Protein AF-A0A930T6V8-F1 (afdb_monomer_lite)

Secondary structure (DSSP, 8-state):
-EEEEEE-SS-EEESS-----TTS--EEEEEE-HHHHHHHHHHHHHHHHHHHHHHHHHHHHHHHHHHHHHHH--

Sequence (74 aa):
MLITVTYDGKVLKPKDKLNLDTDKEYQIQVIDESSQFYLINELKKSADLYAEIYQEDLDLQQLTEIACEDFIEE

Foldseek 3Di:
DEFEWEDPPPDTHGPDDDDDDPVDDYHYDYDYPNVVVVVVVVVVVVVVVVVVVVVVVVVVVVVVVVVVVVVVVD

Radius of gyration: 27.42 Å; chains: 1; bounding box: 55×16×78 Å

pLDDT: mean 81.89, std 9.39, range [53.12, 94.12]

Structure (mmCIF, N/CA/C/O backbone):
data_AF-A0A930T6V8-F1
#
_entry.id   AF-A0A930T6V8-F1
#
loop_
_atom_site.group_PDB
_atom_site.id
_atom_site.type_symbol
_atom_site.label_atom_id
_atom_site.label_alt_id
_atom_site.label_comp_id
_atom_site.label_asym_id
_atom_site.label_entity_id
_atom_site.label_seq_id
_atom_site.pdbx_PDB_ins_code
_atom_site.Cartn_x
_atom_site.Cartn_y
_atom_site.Cartn_z
_atom_site.occupancy
_atom_site.B_iso_or_equiv
_atom_site.auth_seq_id
_atom_site.auth_comp_id
_atom_site.auth_asym_id
_atom_site.auth_atom_id
_atom_site.pdbx_PDB_model_num
ATOM 1 N N . MET A 1 1 ? 23.710 -1.192 -26.507 1.00 72.50 1 MET A N 1
ATOM 2 C CA . MET A 1 1 ? 23.613 -0.146 -25.461 1.00 72.50 1 MET A CA 1
ATOM 3 C C . MET A 1 1 ? 22.474 -0.533 -24.534 1.00 72.50 1 MET A C 1
ATOM 5 O O . MET A 1 1 ? 21.429 -0.913 -25.051 1.00 72.50 1 MET A O 1
ATOM 9 N N . LEU A 1 2 ? 22.705 -0.523 -23.218 1.00 76.19 2 LEU A N 1
ATOM 10 C CA . LEU A 1 2 ? 21.702 -0.906 -22.221 1.00 76.19 2 LEU A CA 1
ATOM 11 C C . LEU A 1 2 ? 20.900 0.329 -21.803 1.00 76.19 2 LEU A C 1
ATOM 13 O O . LEU A 1 2 ? 21.490 1.341 -21.430 1.00 76.19 2 LEU A O 1
ATOM 17 N N . ILE A 1 3 ? 19.576 0.242 -21.890 1.00 82.94 3 ILE A N 1
ATOM 18 C CA . ILE A 1 3 ? 18.645 1.306 -21.517 1.00 82.94 3 ILE A CA 1
ATOM 19 C C . ILE A 1 3 ? 17.809 0.824 -20.344 1.00 82.94 3 ILE A C 1
ATOM 21 O O . ILE A 1 3 ? 17.180 -0.229 -20.423 1.00 82.94 3 ILE A O 1
ATOM 25 N N . THR A 1 4 ? 17.752 1.621 -19.285 1.00 82.56 4 THR A N 1
ATOM 26 C CA . THR A 1 4 ? 16.885 1.349 -18.141 1.00 82.56 4 THR A CA 1
ATOM 27 C C . THR A 1 4 ? 15.549 2.064 -18.313 1.00 82.56 4 THR A C 1
ATOM 29 O O . THR A 1 4 ? 15.498 3.280 -18.523 1.00 82.56 4 THR A O 1
ATOM 32 N N . VAL A 1 5 ? 14.463 1.306 -18.211 1.00 84.94 5 VAL A N 1
ATOM 33 C CA . VAL A 1 5 ? 13.090 1.815 -18.272 1.00 84.94 5 VAL A CA 1
ATOM 34 C C . VAL A 1 5 ? 12.302 1.321 -17.067 1.00 84.94 5 VAL A C 1
ATOM 36 O O . VAL A 1 5 ? 12.533 0.218 -16.576 1.00 84.94 5 VAL A O 1
ATOM 39 N N . THR A 1 6 ? 11.351 2.121 -16.614 1.00 83.06 6 THR A N 1
ATOM 40 C CA . THR A 1 6 ? 10.414 1.764 -15.553 1.00 83.06 6 THR A CA 1
ATOM 41 C C . THR A 1 6 ? 9.088 1.332 -16.170 1.00 83.06 6 THR A C 1
ATOM 43 O O . THR A 1 6 ? 8.595 1.985 -17.095 1.00 83.06 6 THR A O 1
ATOM 46 N N . TYR A 1 7 ? 8.503 0.242 -15.674 1.00 79.75 7 TYR A N 1
ATOM 47 C CA . TYR A 1 7 ? 7.167 -0.199 -16.075 1.00 79.75 7 TYR A CA 1
ATOM 48 C C . TYR A 1 7 ? 6.116 0.281 -15.074 1.00 79.75 7 TYR A C 1
ATOM 50 O O . TYR A 1 7 ? 6.178 -0.053 -13.894 1.00 79.75 7 TYR A O 1
ATOM 58 N N . ASP A 1 8 ? 5.135 1.051 -15.550 1.00 71.44 8 ASP A N 1
ATOM 59 C CA . ASP A 1 8 ? 4.045 1.589 -14.721 1.00 71.44 8 ASP A CA 1
ATOM 60 C C . ASP A 1 8 ? 2.781 0.707 -14.706 1.00 71.44 8 ASP A C 1
ATOM 62 O O . ASP A 1 8 ? 1.717 1.139 -14.262 1.00 71.44 8 ASP A O 1
ATOM 66 N N . GLY A 1 9 ? 2.874 -0.524 -15.218 1.00 68.56 9 GLY A N 1
ATOM 67 C CA . GLY A 1 9 ? 1.732 -1.425 -15.381 1.00 68.56 9 GLY A CA 1
ATOM 68 C C . GLY A 1 9 ? 1.016 -1.309 -16.732 1.00 68.56 9 GLY A C 1
ATOM 69 O O . GLY A 1 9 ? 0.135 -2.127 -17.002 1.00 68.56 9 GLY A O 1
ATOM 70 N N . LYS A 1 10 ? 1.370 -0.334 -17.588 1.00 75.62 10 LYS A N 1
ATOM 71 C CA . LYS A 1 10 ? 0.814 -0.188 -18.950 1.00 75.62 10 LYS A CA 1
ATOM 72 C C . LYS A 1 10 ? 1.851 0.170 -20.016 1.00 75.62 10 LYS A C 1
ATOM 74 O O . LYS A 1 10 ? 1.732 -0.299 -21.145 1.00 75.62 10 LYS A O 1
ATOM 79 N N . VAL A 1 11 ? 2.839 1.007 -19.699 1.00 80.94 11 VAL A N 1
ATOM 80 C CA . VAL A 1 11 ? 3.826 1.533 -20.656 1.00 80.94 11 VAL A CA 1
ATOM 81 C C . VAL A 1 11 ? 5.229 1.510 -20.042 1.00 80.94 11 VAL A C 1
ATOM 83 O O . VAL A 1 11 ? 5.410 1.733 -18.846 1.00 80.94 11 VAL A O 1
ATOM 86 N N . LEU A 1 12 ? 6.244 1.257 -20.873 1.00 83.75 12 LEU A N 1
ATOM 87 C CA . LEU A 1 12 ? 7.651 1.391 -20.492 1.00 83.75 12 LEU A CA 1
ATOM 88 C C . LEU A 1 12 ? 8.080 2.853 -20.629 1.00 83.75 12 LEU A C 1
ATOM 90 O O . LEU A 1 12 ? 8.060 3.413 -21.727 1.00 83.75 12 LEU A O 1
ATOM 94 N N . LYS A 1 13 ? 8.476 3.473 -19.519 1.00 83.56 13 LYS A N 1
ATOM 95 C CA . LYS A 1 13 ? 8.940 4.861 -19.478 1.00 83.56 13 LYS A CA 1
ATOM 96 C C . LYS A 1 13 ? 10.444 4.900 -19.226 1.00 83.56 13 LYS A C 1
ATOM 98 O O . LYS A 1 13 ? 10.902 4.333 -18.237 1.00 83.56 13 LYS A O 1
ATOM 103 N N . PRO A 1 14 ? 11.239 5.551 -20.084 1.00 84.31 14 PRO A N 1
ATOM 104 C CA . PRO A 1 14 ? 12.661 5.691 -19.827 1.00 84.31 14 PRO A CA 1
ATOM 105 C C . PRO A 1 14 ? 12.913 6.674 -18.683 1.00 84.31 14 PRO A C 1
ATOM 107 O O . PRO A 1 14 ? 12.213 7.679 -18.560 1.00 84.31 14 PRO A O 1
ATOM 110 N N . LYS A 1 15 ? 13.914 6.379 -17.848 1.00 75.12 15 LYS A N 1
ATOM 111 C CA . LYS A 1 15 ? 14.267 7.227 -16.699 1.00 75.12 15 LYS A CA 1
ATOM 112 C C . LYS A 1 15 ? 14.838 8.583 -17.131 1.00 75.12 15 LYS A C 1
ATOM 114 O O . LYS A 1 15 ? 14.550 9.597 -16.505 1.00 75.12 15 LYS A O 1
ATOM 119 N N . ASP A 1 16 ? 15.590 8.587 -18.229 1.00 78.06 16 ASP A N 1
ATOM 120 C CA . ASP A 1 16 ? 16.203 9.770 -18.828 1.00 78.06 16 ASP A CA 1
ATOM 121 C C . ASP A 1 16 ? 15.697 9.986 -20.258 1.00 78.06 16 ASP A C 1
ATOM 123 O O . ASP A 1 16 ? 15.182 9.072 -20.908 1.00 78.06 16 ASP A O 1
ATOM 127 N N . LYS A 1 17 ? 15.859 11.207 -20.783 1.00 79.69 17 LYS A N 1
ATOM 128 C CA . LYS A 1 17 ? 15.500 11.516 -22.171 1.00 79.69 17 LYS A CA 1
ATOM 129 C C . LYS A 1 17 ? 16.412 10.737 -23.120 1.00 79.69 17 LYS A C 1
ATOM 131 O O . LYS A 1 17 ? 17.589 11.056 -23.266 1.00 79.69 17 LYS A O 1
ATOM 136 N N . LEU A 1 18 ? 15.851 9.732 -23.781 1.00 80.50 18 LEU A N 1
ATOM 137 C CA . LEU A 1 18 ? 16.567 8.924 -24.760 1.00 80.50 18 LEU A CA 1
ATOM 138 C C . LEU A 1 18 ? 16.471 9.554 -26.143 1.00 80.50 18 LEU A C 1
ATOM 140 O O . LEU A 1 18 ? 15.397 9.971 -26.574 1.00 80.50 18 LEU A O 1
ATOM 144 N N . ASN A 1 19 ? 17.597 9.576 -26.845 1.00 79.62 19 ASN A N 1
ATOM 145 C CA . ASN A 1 19 ? 17.642 9.872 -28.267 1.00 79.62 19 ASN A CA 1
ATOM 146 C C . ASN A 1 19 ? 18.076 8.587 -28.972 1.00 79.62 19 ASN A C 1
ATOM 148 O O . ASN A 1 19 ? 19.250 8.214 -28.921 1.00 79.62 19 ASN A O 1
ATOM 152 N N . LEU A 1 20 ? 17.095 7.853 -29.495 1.00 80.56 20 LEU A N 1
ATOM 153 C CA . LEU A 1 20 ? 17.298 6.540 -30.099 1.00 80.56 20 LEU A CA 1
ATOM 154 C C . LEU A 1 20 ? 17.349 6.673 -31.612 1.00 80.56 20 LEU A C 1
ATOM 156 O O . LEU A 1 20 ? 16.596 7.439 -32.208 1.00 80.56 20 LEU A O 1
ATOM 160 N N . ASP A 1 21 ? 18.255 5.913 -32.201 1.00 83.75 21 ASP A N 1
ATOM 161 C CA . ASP A 1 21 ? 18.418 5.778 -33.637 1.00 83.75 21 ASP A CA 1
ATOM 162 C C . ASP A 1 21 ? 17.577 4.581 -34.098 1.00 83.75 21 ASP A C 1
ATOM 164 O O . ASP A 1 21 ? 17.669 3.504 -33.508 1.00 83.75 21 ASP A O 1
ATOM 168 N N . THR A 1 22 ? 16.727 4.761 -35.108 1.00 80.38 22 THR A N 1
ATOM 169 C CA . THR A 1 22 ? 15.775 3.725 -35.544 1.00 80.38 22 THR A CA 1
ATOM 170 C C . THR A 1 22 ? 16.451 2.517 -36.181 1.00 80.38 22 THR A C 1
ATOM 172 O O . THR A 1 22 ? 15.855 1.444 -36.213 1.00 80.38 22 THR A O 1
ATOM 175 N N . ASP A 1 23 ? 17.702 2.666 -36.620 1.00 87.38 23 ASP A N 1
ATOM 176 C CA . ASP A 1 23 ? 18.450 1.613 -37.311 1.00 87.38 23 ASP A CA 1
ATOM 177 C C . ASP A 1 23 ? 19.323 0.776 -36.358 1.00 87.38 23 ASP A C 1
ATOM 179 O O . ASP A 1 23 ? 20.142 -0.037 -36.794 1.00 87.38 23 ASP A O 1
ATOM 183 N N . LYS A 1 24 ? 19.179 0.972 -35.039 1.00 81.88 24 LYS A N 1
ATOM 184 C CA . LYS A 1 24 ? 19.964 0.271 -34.016 1.00 81.88 24 LYS A CA 1
ATOM 185 C C . LYS A 1 24 ? 19.094 -0.555 -33.086 1.00 81.88 24 LYS A C 1
ATOM 187 O O . LYS A 1 24 ? 18.044 -0.124 -32.618 1.00 81.88 24 LYS A O 1
ATOM 192 N N . GLU A 1 25 ? 19.605 -1.728 -32.735 1.00 82.06 25 GLU A N 1
ATOM 193 C CA . GLU A 1 25 ? 19.031 -2.554 -31.680 1.00 82.06 25 GLU A CA 1
ATOM 194 C C . GLU A 1 25 ? 19.535 -2.111 -30.301 1.00 82.06 25 GLU A C 1
ATOM 196 O O . GLU A 1 25 ? 20.729 -1.869 -30.077 1.00 82.06 25 GLU A O 1
ATOM 201 N N . TYR A 1 26 ? 18.609 -2.042 -29.346 1.00 82.38 26 TYR A N 1
ATOM 202 C CA . TYR A 1 26 ? 18.887 -1.671 -27.964 1.00 82.38 26 TYR A CA 1
ATOM 203 C C . TYR A 1 26 ? 18.435 -2.774 -27.018 1.00 82.38 26 TYR A C 1
ATOM 205 O O . TYR A 1 26 ? 17.373 -3.367 -27.188 1.00 82.38 26 TYR A O 1
ATOM 213 N N . GLN A 1 27 ? 19.237 -3.019 -25.985 1.00 82.44 27 GLN A N 1
ATOM 214 C CA . GLN A 1 27 ? 18.852 -3.913 -24.901 1.00 82.44 27 GLN A CA 1
ATOM 215 C C . GLN A 1 27 ? 18.155 -3.088 -23.825 1.00 82.44 27 GLN A C 1
ATOM 217 O O . GLN A 1 27 ? 18.682 -2.061 -23.390 1.00 82.44 27 GLN A O 1
ATOM 222 N N . ILE A 1 28 ? 16.975 -3.535 -23.405 1.00 83.94 28 ILE A N 1
ATOM 223 C CA . ILE A 1 28 ? 16.145 -2.837 -22.426 1.00 83.94 28 ILE A CA 1
ATOM 224 C C . ILE A 1 28 ? 16.166 -3.618 -21.116 1.00 83.94 28 ILE A C 1
ATOM 226 O O . ILE A 1 28 ? 15.820 -4.797 -21.079 1.00 83.94 28 ILE A O 1
ATOM 230 N N . GLN A 1 29 ? 16.549 -2.943 -20.038 1.00 80.38 29 GLN A N 1
ATOM 231 C CA . GLN A 1 29 ? 16.386 -3.422 -18.675 1.00 80.38 29 GLN A CA 1
ATOM 232 C C . GLN A 1 29 ? 15.143 -2.772 -18.075 1.00 80.38 29 GLN A C 1
ATOM 234 O O . GLN A 1 29 ? 15.084 -1.551 -17.920 1.00 80.38 29 GLN A O 1
ATOM 239 N N . VAL A 1 30 ? 14.156 -3.598 -17.742 1.00 80.50 30 VAL A N 1
ATOM 240 C CA . VAL A 1 30 ? 12.897 -3.148 -17.152 1.00 80.50 30 VAL A CA 1
ATOM 241 C C . VAL A 1 30 ? 12.999 -3.224 -15.633 1.00 80.50 30 VAL A C 1
ATOM 243 O O . VAL A 1 30 ? 13.301 -4.281 -15.083 1.00 80.50 30 VAL A O 1
ATOM 246 N N . ILE A 1 31 ? 12.745 -2.103 -14.965 1.00 77.19 31 ILE A N 1
ATOM 247 C CA . ILE A 1 31 ? 12.520 -2.042 -13.522 1.00 77.19 31 ILE A CA 1
ATOM 248 C C . ILE A 1 31 ? 11.007 -2.039 -13.311 1.00 77.19 31 ILE A C 1
ATOM 250 O O . ILE A 1 31 ? 10.313 -1.112 -13.734 1.00 77.19 31 ILE A O 1
ATOM 254 N N . ASP A 1 32 ? 10.495 -3.106 -12.704 1.00 70.25 32 ASP A N 1
ATOM 255 C CA . ASP A 1 32 ? 9.074 -3.239 -12.400 1.00 70.25 32 ASP A CA 1
ATOM 256 C C . ASP A 1 32 ? 8.755 -2.624 -11.030 1.00 70.25 32 ASP A C 1
ATOM 258 O O . ASP A 1 32 ? 9.034 -3.209 -9.983 1.00 70.25 32 ASP A O 1
ATOM 262 N N . GLU A 1 33 ? 8.178 -1.422 -11.039 1.00 65.06 33 GLU A N 1
ATOM 263 C CA . GLU A 1 33 ? 7.714 -0.729 -9.829 1.00 65.06 33 GLU A CA 1
ATOM 264 C C . GLU A 1 33 ? 6.239 -1.038 -9.511 1.00 65.06 33 GLU A C 1
ATOM 266 O O . GLU A 1 33 ? 5.740 -0.677 -8.442 1.00 65.06 33 GLU A O 1
ATOM 271 N N . SER A 1 34 ? 5.529 -1.755 -10.395 1.00 64.12 34 SER A N 1
ATOM 272 C CA . SER A 1 34 ? 4.092 -2.034 -10.244 1.00 64.12 34 SER A CA 1
ATOM 273 C C . SER A 1 34 ? 3.773 -2.875 -9.002 1.00 64.12 34 SER A C 1
ATOM 275 O O . SER A 1 34 ? 2.730 -2.691 -8.367 1.00 64.12 34 SER A O 1
ATOM 277 N N . SER A 1 35 ? 4.719 -3.723 -8.588 1.00 61.16 35 SER A N 1
ATOM 278 C CA . SER A 1 35 ? 4.618 -4.536 -7.373 1.00 61.16 35 SER A CA 1
ATOM 279 C C . SER A 1 35 ? 4.456 -3.682 -6.108 1.00 61.16 35 SER A C 1
ATOM 281 O O . SER A 1 35 ? 3.712 -4.056 -5.202 1.00 61.16 35 SER A O 1
ATOM 283 N N . GLN A 1 36 ? 5.091 -2.504 -6.048 1.00 61.84 36 GLN A N 1
ATOM 284 C CA . GLN A 1 36 ? 4.965 -1.613 -4.889 1.00 61.84 36 GLN A CA 1
ATOM 285 C C . GLN A 1 36 ? 3.591 -0.944 -4.838 1.00 61.84 36 GLN A C 1
ATOM 287 O O . GLN A 1 36 ? 3.016 -0.804 -3.761 1.00 61.84 36 GLN A O 1
ATOM 292 N N . PHE A 1 37 ? 3.027 -0.580 -5.992 1.00 65.62 37 PHE A N 1
ATOM 293 C CA . PHE A 1 37 ? 1.715 0.063 -6.054 1.00 65.62 37 PHE A CA 1
ATOM 294 C C . PHE A 1 37 ? 0.591 -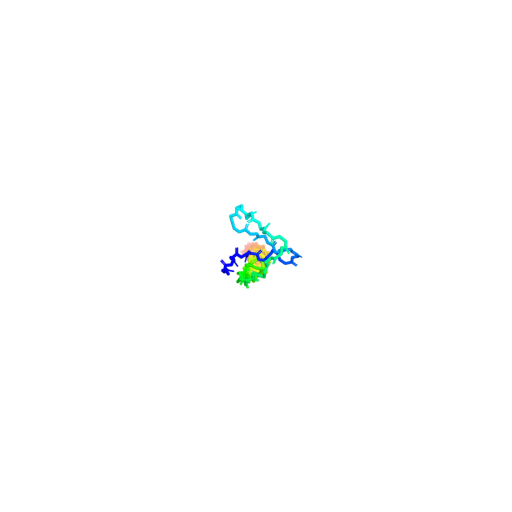0.867 -5.575 1.00 65.62 37 PHE A C 1
ATOM 296 O O . PHE A 1 37 ? -0.279 -0.442 -4.816 1.00 65.62 37 PHE A O 1
ATOM 303 N N . TYR A 1 38 ? 0.635 -2.146 -5.965 1.00 66.31 38 TYR A N 1
ATOM 304 C CA . TYR A 1 38 ? -0.329 -3.146 -5.502 1.00 66.31 38 TYR A CA 1
ATOM 305 C C . TYR A 1 38 ? -0.249 -3.355 -3.983 1.00 66.31 38 TYR A C 1
ATOM 307 O O . TYR A 1 38 ? -1.264 -3.272 -3.294 1.00 66.31 38 TYR A O 1
ATOM 315 N N . LEU A 1 39 ? 0.963 -3.544 -3.451 1.00 72.62 39 LEU A N 1
ATOM 316 C CA . LEU A 1 39 ? 1.186 -3.751 -2.017 1.00 72.62 39 LEU A CA 1
ATOM 317 C C . LEU A 1 39 ? 0.729 -2.552 -1.176 1.00 72.62 39 LEU A C 1
ATOM 319 O O . LEU A 1 39 ? 0.081 -2.737 -0.150 1.00 72.62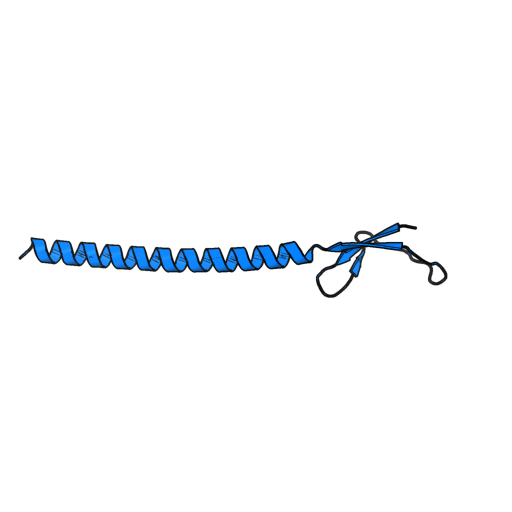 39 LEU A O 1
ATOM 323 N N . ILE A 1 40 ? 1.008 -1.323 -1.620 1.00 79.12 40 ILE A N 1
ATOM 324 C CA . ILE A 1 40 ? 0.558 -0.106 -0.927 1.00 79.12 40 ILE A CA 1
ATOM 325 C C . ILE A 1 40 ? -0.973 -0.030 -0.887 1.00 79.12 40 ILE A C 1
ATOM 327 O O . ILE A 1 40 ? -1.540 0.394 0.119 1.00 79.12 40 ILE A O 1
ATOM 331 N N . ASN A 1 41 ? -1.649 -0.429 -1.964 1.00 80.56 41 ASN A N 1
ATOM 332 C CA . ASN A 1 41 ? -3.105 -0.382 -2.026 1.00 80.56 41 ASN A CA 1
ATOM 333 C C . ASN A 1 41 ? -3.756 -1.417 -1.095 1.00 80.56 41 ASN A C 1
ATOM 335 O O . ASN A 1 41 ? -4.710 -1.094 -0.392 1.00 80.56 41 ASN A O 1
ATOM 339 N N . GLU A 1 42 ? -3.215 -2.635 -1.043 1.00 82.50 42 GLU A N 1
ATOM 340 C CA . GLU A 1 42 ? -3.684 -3.667 -0.111 1.00 82.50 42 GLU A CA 1
ATOM 341 C C . GLU A 1 42 ? -3.419 -3.279 1.352 1.00 82.50 42 GLU A C 1
ATOM 343 O O . GLU A 1 42 ? -4.296 -3.440 2.200 1.00 82.50 42 GLU A O 1
ATOM 348 N N . LEU A 1 43 ? -2.266 -2.664 1.648 1.00 85.69 43 LEU A N 1
ATOM 349 C CA . LEU A 1 43 ? -1.976 -2.137 2.985 1.00 85.69 43 LEU A CA 1
ATOM 350 C C . LEU A 1 43 ? -2.975 -1.052 3.408 1.00 85.69 43 LEU A C 1
ATOM 352 O O . LEU A 1 43 ? -3.462 -1.092 4.536 1.00 85.69 43 LEU A O 1
ATOM 356 N N . LYS A 1 44 ? -3.330 -0.122 2.511 1.00 90.06 44 LYS A N 1
ATOM 357 C CA . LYS A 1 44 ? -4.345 0.907 2.797 1.00 90.06 44 LYS A CA 1
ATOM 358 C C . LYS A 1 44 ? -5.707 0.301 3.123 1.00 90.06 44 LYS A C 1
ATOM 360 O O . LYS A 1 44 ? -6.254 0.618 4.170 1.00 90.06 44 LYS A O 1
ATOM 365 N N . LYS A 1 45 ? -6.197 -0.631 2.298 1.00 89.94 45 LYS A N 1
ATOM 366 C CA . LYS A 1 45 ? -7.468 -1.329 2.567 1.00 89.94 45 LYS A CA 1
ATOM 367 C C . LYS A 1 45 ? -7.464 -2.026 3.924 1.00 89.94 45 LYS A C 1
ATOM 369 O O . LYS A 1 45 ? -8.462 -1.994 4.631 1.00 89.94 45 LYS A O 1
ATOM 374 N N . SER A 1 46 ? -6.344 -2.658 4.283 1.00 89.75 46 SER A N 1
ATOM 375 C CA . SER A 1 46 ? -6.226 -3.324 5.581 1.00 89.75 46 SER A CA 1
ATOM 376 C C . SER A 1 46 ? -6.270 -2.328 6.742 1.00 89.75 46 SER A C 1
ATOM 378 O O . SER A 1 46 ? -6.950 -2.585 7.728 1.00 89.75 46 SER A O 1
ATOM 380 N N . ALA A 1 47 ? -5.608 -1.173 6.611 1.00 91.25 47 ALA A N 1
ATOM 381 C CA . ALA A 1 47 ? -5.633 -0.120 7.620 1.00 91.25 47 ALA A CA 1
ATOM 382 C C . ALA A 1 47 ? -7.042 0.466 7.809 1.00 91.25 47 ALA A C 1
ATOM 384 O O . ALA A 1 47 ? -7.458 0.659 8.949 1.00 91.25 47 ALA A O 1
ATOM 385 N N . ASP A 1 48 ? -7.778 0.688 6.716 1.00 92.88 48 ASP A N 1
ATOM 386 C CA . ASP A 1 48 ? -9.161 1.175 6.767 1.00 92.88 48 ASP A CA 1
ATOM 387 C C . ASP A 1 48 ? -10.076 0.169 7.491 1.00 92.88 48 ASP A C 1
ATOM 389 O O . ASP A 1 48 ? -10.836 0.556 8.376 1.00 92.88 48 ASP A O 1
ATOM 393 N N . LEU A 1 49 ? -9.936 -1.131 7.196 1.00 92.44 49 LEU A N 1
ATOM 394 C CA . LEU A 1 49 ? -10.696 -2.192 7.867 1.00 92.44 49 LEU A CA 1
ATOM 395 C C . LEU A 1 49 ? -10.386 -2.272 9.371 1.00 92.44 49 LEU A C 1
ATOM 397 O O . LEU A 1 49 ? -11.292 -2.433 10.183 1.00 92.44 49 LEU A O 1
ATOM 401 N N . TYR A 1 50 ? -9.114 -2.148 9.766 1.00 90.50 50 TYR A N 1
ATOM 402 C CA . TYR A 1 50 ? -8.744 -2.123 11.186 1.00 90.50 50 TYR A CA 1
ATOM 403 C C . TYR A 1 50 ? -9.327 -0.911 11.921 1.00 90.50 50 TYR A C 1
ATOM 405 O O . TYR A 1 50 ? -9.694 -1.038 13.087 1.00 90.50 50 TYR A O 1
ATOM 413 N N . ALA A 1 51 ? -9.412 0.249 11.263 1.00 91.50 51 ALA A N 1
ATOM 414 C CA . ALA A 1 51 ? -10.012 1.442 11.853 1.00 91.50 51 ALA A CA 1
ATOM 415 C C . ALA A 1 51 ? -11.521 1.269 12.091 1.00 91.50 51 ALA A C 1
ATOM 417 O O . ALA A 1 51 ? -12.018 1.692 13.131 1.00 91.50 51 ALA A O 1
ATOM 418 N N . GLU A 1 52 ? -12.226 0.618 11.162 1.00 92.62 52 GLU A N 1
ATOM 419 C CA . GLU A 1 52 ? -13.651 0.293 11.299 1.00 92.62 52 GLU A CA 1
ATOM 420 C C . GLU A 1 52 ? -13.902 -0.659 12.476 1.00 92.62 52 GLU A C 1
ATOM 422 O O . GLU A 1 52 ? -14.676 -0.324 13.369 1.00 92.62 52 GLU A O 1
ATOM 427 N N . ILE A 1 53 ? -13.169 -1.778 12.548 1.00 91.75 53 ILE A N 1
ATOM 428 C CA . ILE A 1 53 ? -13.284 -2.750 13.653 1.00 91.75 53 ILE A CA 1
ATOM 429 C C . ILE A 1 53 ? -12.998 -2.085 15.004 1.00 91.75 53 ILE A C 1
ATOM 431 O O . ILE A 1 53 ? -13.716 -2.301 15.976 1.00 91.75 53 ILE A O 1
ATOM 435 N N . TYR A 1 54 ? -11.956 -1.252 15.074 1.00 91.06 54 TYR A N 1
ATOM 436 C CA . TYR A 1 54 ? -11.611 -0.555 16.310 1.00 91.06 54 TYR A CA 1
ATOM 437 C C . TYR A 1 54 ? -12.725 0.393 16.773 1.00 91.06 54 TYR A C 1
ATOM 439 O O . TYR A 1 54 ? -12.954 0.519 17.973 1.00 91.06 54 TYR A O 1
ATOM 447 N N . GLN A 1 55 ? -13.418 1.052 15.839 1.00 92.69 55 GLN A N 1
ATOM 448 C CA . GLN A 1 55 ? -14.549 1.913 16.172 1.00 92.69 55 GLN A CA 1
ATOM 449 C C . GLN A 1 55 ? -15.738 1.099 16.697 1.00 92.69 55 GLN A C 1
ATOM 451 O O . GLN A 1 55 ? -16.323 1.485 17.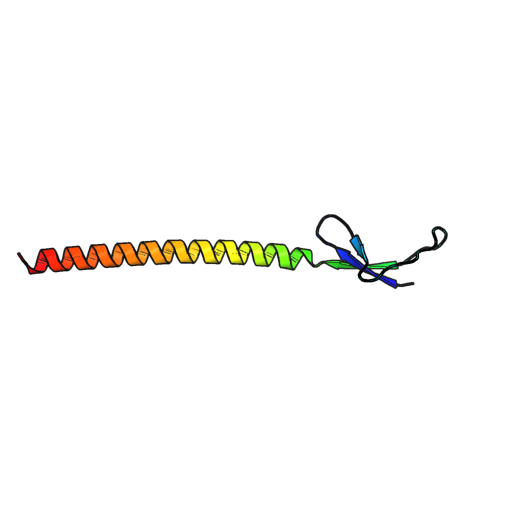706 1.00 92.69 55 GLN A O 1
ATOM 456 N N . GLU A 1 56 ? -16.057 -0.035 16.065 1.00 92.44 56 GLU A N 1
ATOM 457 C CA . GLU A 1 56 ? -17.119 -0.934 16.536 1.00 92.44 56 GLU A CA 1
ATOM 458 C C . GLU A 1 56 ? -16.854 -1.432 17.965 1.00 92.44 56 GLU A C 1
ATOM 460 O O . GLU A 1 56 ? -17.756 -1.399 18.804 1.00 92.44 56 GLU A O 1
ATOM 465 N N . ASP A 1 57 ? -15.614 -1.833 18.271 1.00 94.00 57 ASP A N 1
ATOM 466 C CA . ASP A 1 57 ? -15.208 -2.259 19.618 1.00 94.00 57 ASP A CA 1
ATOM 467 C C . ASP A 1 57 ? -15.404 -1.141 20.658 1.00 94.00 57 ASP A C 1
ATOM 469 O O . ASP A 1 57 ? -15.833 -1.397 21.786 1.00 94.00 57 ASP A O 1
ATOM 473 N N . LEU A 1 58 ? -15.116 0.109 20.283 1.00 93.75 58 LEU A N 1
ATOM 474 C CA . LEU A 1 58 ? -15.252 1.279 21.152 1.00 93.75 58 LEU A CA 1
ATOM 475 C C . LEU A 1 58 ? -16.723 1.587 21.460 1.00 93.75 58 LEU A C 1
ATOM 477 O O . LEU A 1 58 ? -17.074 1.845 22.612 1.00 93.75 58 LEU A O 1
ATOM 481 N N . ASP A 1 59 ? -17.585 1.501 20.448 1.00 94.12 59 ASP A N 1
ATOM 482 C CA . ASP A 1 59 ? -19.028 1.695 20.594 1.00 94.12 59 ASP A CA 1
ATOM 483 C C . ASP A 1 59 ? -19.645 0.578 21.464 1.00 94.12 59 ASP A C 1
ATOM 485 O O . ASP A 1 59 ? -20.453 0.842 22.358 1.00 94.12 59 ASP A O 1
ATOM 489 N N . LEU A 1 60 ? -19.215 -0.676 21.268 1.00 93.25 60 LEU A N 1
ATOM 490 C CA . LEU A 1 60 ? -19.592 -1.822 22.107 1.00 93.25 60 LEU A CA 1
ATOM 491 C C . LEU A 1 60 ? -19.155 -1.645 23.565 1.00 93.25 60 LEU A C 1
ATOM 493 O O . LEU A 1 60 ? -19.925 -1.951 24.483 1.00 93.25 60 LEU A O 1
ATOM 497 N N . GLN A 1 61 ? -17.939 -1.144 23.793 1.00 90.94 61 GLN A N 1
ATOM 498 C CA . GLN A 1 61 ? -17.447 -0.866 25.139 1.00 90.94 61 GLN A CA 1
ATOM 499 C C . GLN A 1 61 ? -18.310 0.196 25.832 1.00 90.94 61 GLN A C 1
ATOM 501 O O . GLN A 1 61 ? -18.733 -0.022 26.966 1.00 90.94 61 GLN A O 1
ATOM 506 N N . GLN A 1 62 ? -18.641 1.292 25.144 1.00 92.00 62 GLN A N 1
ATOM 507 C CA . GLN A 1 62 ? -19.503 2.346 25.691 1.00 92.00 62 GLN A CA 1
ATOM 508 C C . GLN A 1 62 ? -20.900 1.826 26.044 1.00 92.00 62 GLN A C 1
ATOM 510 O O . GLN A 1 62 ? -21.413 2.115 27.122 1.00 92.00 62 GLN A O 1
ATOM 515 N N . LEU A 1 63 ? -21.507 1.017 25.171 1.00 93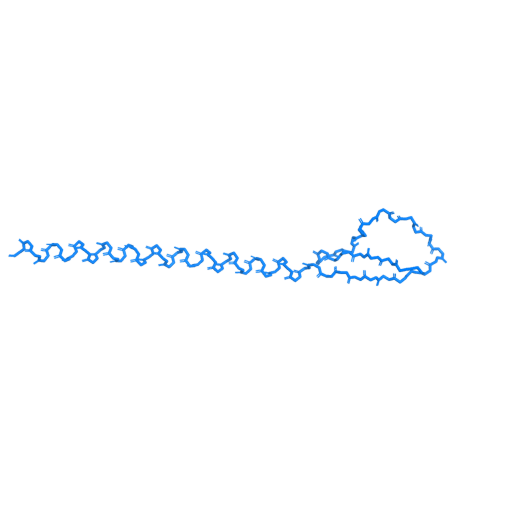.25 63 LEU A N 1
ATOM 516 C CA . LEU A 1 63 ? -22.800 0.387 25.454 1.00 93.25 63 LEU A CA 1
ATOM 517 C C . LEU A 1 63 ? -22.737 -0.531 26.680 1.00 93.25 63 LEU A C 1
ATOM 519 O O . LEU A 1 63 ? -23.684 -0.583 27.463 1.00 93.25 63 LEU A O 1
ATOM 523 N N . THR A 1 64 ? -21.623 -1.245 26.851 1.00 90.44 64 THR A N 1
ATOM 524 C CA . THR A 1 64 ? -21.407 -2.123 28.006 1.00 90.44 64 THR A CA 1
ATOM 525 C C . THR A 1 64 ? -21.265 -1.317 29.296 1.00 90.44 64 THR A C 1
ATOM 527 O O . THR A 1 64 ? -21.855 -1.688 30.306 1.00 90.44 64 THR A O 1
ATOM 530 N N . GLU A 1 65 ? -20.524 -0.206 29.265 1.00 91.00 65 GLU A N 1
ATOM 531 C CA . GLU A 1 65 ? -20.369 0.694 30.413 1.00 91.00 65 GLU A CA 1
ATOM 532 C C . GLU A 1 65 ? -21.718 1.285 30.843 1.00 91.00 65 GLU A C 1
ATOM 534 O O . GLU A 1 65 ? -22.072 1.169 32.014 1.00 91.00 65 GLU A O 1
ATOM 539 N N . ILE A 1 66 ? -22.520 1.788 29.896 1.00 90.38 66 ILE A N 1
ATOM 540 C CA . ILE A 1 66 ? -23.870 2.311 30.173 1.00 90.38 66 ILE A CA 1
ATOM 541 C C . ILE A 1 66 ? -24.755 1.231 30.808 1.00 90.38 66 ILE A C 1
ATOM 543 O O . ILE A 1 66 ? -25.374 1.460 31.842 1.00 90.38 66 ILE A O 1
ATOM 547 N N . ALA A 1 67 ? -24.781 0.024 30.233 1.00 87.88 67 ALA A N 1
ATOM 548 C CA . ALA A 1 67 ? -25.588 -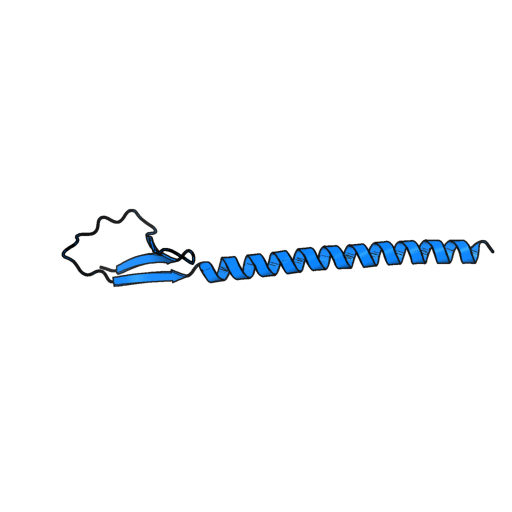1.071 30.770 1.00 87.88 67 ALA A CA 1
ATOM 549 C C . ALA A 1 67 ? -25.148 -1.496 32.184 1.00 87.88 67 ALA A C 1
ATOM 551 O O . ALA A 1 67 ? -25.975 -1.913 32.995 1.00 87.88 67 ALA A O 1
ATOM 552 N N . CYS A 1 68 ? -23.850 -1.414 32.486 1.00 87.94 68 CYS A N 1
ATOM 553 C CA . CYS A 1 68 ? -23.323 -1.667 33.823 1.00 87.94 68 CYS A CA 1
ATOM 554 C C . CYS A 1 68 ? -23.733 -0.583 34.826 1.00 87.94 68 CYS A C 1
ATOM 556 O O . CYS A 1 68 ? -24.067 -0.925 35.958 1.00 87.94 68 CYS A O 1
ATOM 558 N N . GLU A 1 69 ? -23.698 0.691 34.435 1.00 85.94 69 GLU A N 1
ATOM 559 C CA . GLU A 1 69 ? -24.137 1.808 35.279 1.00 85.94 69 GLU A CA 1
ATOM 560 C C . GLU A 1 69 ? -25.634 1.701 35.600 1.00 85.94 69 GLU A C 1
ATOM 562 O O . GLU A 1 69 ? -25.999 1.716 36.777 1.00 85.94 69 GLU A O 1
ATOM 567 N N . ASP A 1 70 ? -26.473 1.455 34.587 1.00 80.38 70 ASP A N 1
ATOM 568 C CA . ASP A 1 70 ? -27.922 1.262 34.749 1.00 80.38 70 ASP A CA 1
ATOM 569 C C . ASP A 1 70 ? -28.251 0.107 35.716 1.00 80.38 70 ASP A C 1
ATOM 571 O O . ASP A 1 70 ? -29.205 0.185 36.486 1.00 80.38 70 ASP A O 1
ATOM 575 N N . PHE A 1 71 ? -27.447 -0.964 35.719 1.00 75.75 71 PHE A N 1
ATOM 576 C CA . PHE A 1 71 ? -27.639 -2.116 36.609 1.00 75.75 71 PHE A CA 1
ATOM 577 C C . PHE A 1 71 ? -27.213 -1.853 38.064 1.00 75.75 71 PHE A C 1
ATOM 579 O O . PHE A 1 71 ? -27.658 -2.552 38.971 1.00 75.75 71 PHE A O 1
ATOM 586 N N . ILE A 1 72 ? -26.310 -0.898 38.306 1.00 73.50 72 ILE A N 1
ATOM 587 C CA . ILE A 1 72 ? -25.833 -0.555 39.657 1.00 73.50 72 ILE A CA 1
ATOM 588 C C . ILE A 1 72 ? -26.786 0.431 40.350 1.00 73.50 72 ILE A C 1
ATOM 590 O O . ILE A 1 72 ? -26.832 0.459 41.582 1.00 73.50 72 ILE A O 1
ATOM 594 N N . GLU A 1 73 ? -27.525 1.242 39.587 1.00 62.44 73 GLU A N 1
ATOM 595 C CA . GLU A 1 73 ? -28.486 2.218 40.121 1.00 62.44 73 GLU A CA 1
ATOM 596 C C . GLU A 1 73 ? -29.885 1.632 40.449 1.00 62.44 73 GLU A C 1
ATOM 598 O O . GLU A 1 73 ? -30.700 2.343 41.046 1.00 62.44 73 GLU A O 1
ATOM 603 N N . GLU A 1 74 ? -30.150 0.350 40.142 1.00 53.12 74 GLU A N 1
ATOM 604 C CA . GLU A 1 74 ? -31.338 -0.432 40.576 1.00 53.12 74 GLU A CA 1
ATOM 605 C C . GLU A 1 74 ? -31.147 -1.167 41.920 1.00 53.12 74 GLU A C 1
ATOM 607 O O . GLU A 1 74 ? -32.121 -1.189 42.716 1.00 53.12 74 GLU A O 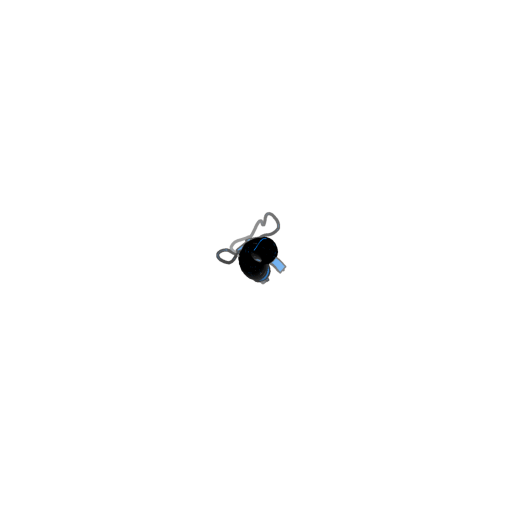1
#